Protein AF-D5CQZ8-F1 (afdb_monomer_lite)

Sequence (54 aa):
MANKITNREPYQQAYYPPAPTGFTRYMRTSLVWQGVRFLVINLKILKLMAKSHH

pLDDT: mean 79.53, std 15.15, range [48.28, 97.06]

Radius of gyration: 21.06 Å; chains: 1; bounding box: 55×34×45 Å

Foldseek 3Di:
DDDDPDDDDPPDPPPDDPDQDPVSVCCVPPPVNVVVVVVVVVVVVVVVVVVVVD

Organism: Sideroxydans lithotrophicus (strain ES-1) (NCBI:txid580332)

Structure (mmCIF, N/CA/C/O backbone):
data_AF-D5CQZ8-F1
#
_entry.id   AF-D5CQZ8-F1
#
loop_
_atom_site.group_PDB
_atom_site.id
_atom_site.type_symbol
_atom_site.label_atom_id
_atom_site.label_alt_id
_atom_site.label_comp_id
_atom_site.label_asym_id
_atom_site.label_entity_id
_atom_site.label_seq_id
_atom_site.pdbx_PDB_ins_code
_atom_site.Cartn_x
_atom_site.Cartn_y
_atom_site.Cartn_z
_atom_site.occupancy
_atom_site.B_iso_or_equiv
_atom_site.auth_seq_id
_atom_site.auth_comp_id
_atom_site.auth_asym_id
_atom_site.auth_atom_id
_atom_site.pdbx_PDB_model_num
ATOM 1 N N . MET A 1 1 ? -40.268 19.938 18.497 1.00 48.28 1 MET A N 1
ATOM 2 C CA . MET A 1 1 ? -39.613 18.993 17.565 1.00 48.28 1 MET A CA 1
ATOM 3 C C . MET A 1 1 ? -38.429 19.715 16.937 1.00 48.28 1 MET A C 1
ATOM 5 O O . MET A 1 1 ? -38.645 20.619 16.145 1.00 48.28 1 MET A O 1
ATOM 9 N N . ALA A 1 2 ? -37.201 19.433 17.380 1.00 51.84 2 ALA A N 1
ATOM 10 C CA . ALA A 1 2 ? -36.013 20.144 16.904 1.00 51.84 2 ALA A CA 1
ATOM 11 C C . ALA A 1 2 ? -35.516 19.526 15.587 1.00 51.84 2 ALA A C 1
ATOM 13 O O . ALA A 1 2 ? -35.183 18.343 15.535 1.00 51.84 2 ALA A O 1
ATOM 14 N N . ASN A 1 3 ? -35.507 20.331 14.525 1.00 58.47 3 ASN A N 1
ATOM 15 C CA . ASN A 1 3 ? -35.048 19.959 13.191 1.00 58.47 3 ASN A CA 1
ATOM 16 C C . ASN A 1 3 ? -33.516 19.765 13.204 1.00 58.47 3 ASN A C 1
ATOM 18 O O . ASN A 1 3 ? -32.773 20.710 13.472 1.00 58.47 3 ASN A O 1
ATOM 22 N N . LYS A 1 4 ? -33.035 18.535 12.972 1.00 60.28 4 LYS A N 1
ATOM 23 C CA . LYS A 1 4 ? -31.599 18.218 12.897 1.00 60.28 4 LYS A CA 1
ATOM 24 C C . LYS A 1 4 ? -31.018 18.780 11.597 1.00 60.28 4 LYS A C 1
ATOM 26 O O . LYS A 1 4 ? -31.094 18.135 10.554 1.00 60.28 4 LYS A O 1
ATOM 31 N N . ILE A 1 5 ? -30.376 19.941 11.676 1.00 65.88 5 ILE A N 1
ATOM 32 C CA . ILE A 1 5 ? -29.587 20.494 10.570 1.00 65.88 5 ILE A CA 1
ATOM 33 C C . ILE A 1 5 ? -28.393 19.561 10.322 1.00 65.88 5 ILE A C 1
ATOM 35 O O . ILE A 1 5 ? -27.455 19.495 11.113 1.00 65.88 5 ILE A O 1
ATOM 39 N N . THR A 1 6 ? -28.450 18.789 9.238 1.00 62.47 6 THR A N 1
ATOM 40 C CA . THR A 1 6 ? -27.356 17.929 8.779 1.00 62.47 6 THR A CA 1
ATOM 41 C C . THR A 1 6 ? -26.572 18.689 7.711 1.00 62.47 6 THR A C 1
ATOM 43 O O . THR A 1 6 ? -26.954 18.707 6.546 1.00 62.47 6 THR A O 1
ATOM 46 N N .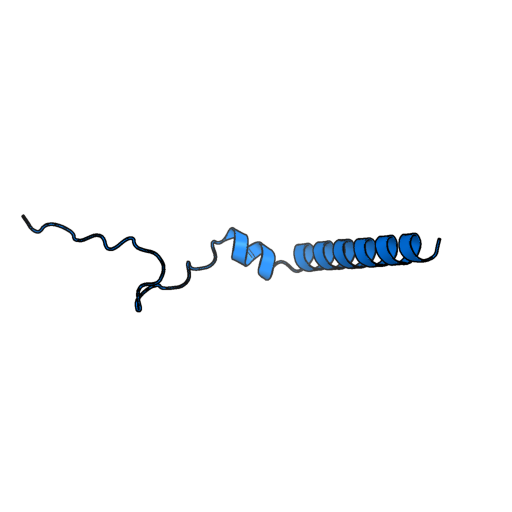 ASN A 1 7 ? -25.482 19.343 8.121 1.00 55.53 7 ASN A N 1
ATOM 47 C CA . ASN A 1 7 ? -24.523 19.978 7.214 1.00 55.53 7 ASN A CA 1
ATOM 48 C C . ASN A 1 7 ? -23.674 18.889 6.533 1.00 55.53 7 ASN A C 1
ATOM 50 O O . ASN A 1 7 ? -22.854 18.245 7.185 1.00 55.53 7 ASN A O 1
ATOM 54 N N . ARG A 1 8 ? -23.915 18.644 5.239 1.00 57.31 8 ARG A N 1
ATOM 55 C CA . ARG A 1 8 ? -23.309 17.568 4.424 1.00 57.31 8 ARG A CA 1
ATOM 56 C C . ARG A 1 8 ? -22.518 18.095 3.219 1.00 57.31 8 ARG A C 1
ATOM 58 O O . ARG A 1 8 ? -22.366 17.382 2.233 1.00 57.31 8 ARG A O 1
ATOM 65 N N . GLU A 1 9 ? -22.022 19.327 3.273 1.00 61.62 9 GLU A N 1
ATOM 66 C CA . GLU A 1 9 ? -21.275 19.901 2.149 1.00 61.62 9 GLU A CA 1
ATOM 67 C C . GLU A 1 9 ? -19.755 19.669 2.288 1.00 61.62 9 GLU A C 1
ATOM 69 O O . GLU A 1 9 ? -19.196 19.903 3.367 1.00 61.62 9 GLU A O 1
ATOM 74 N N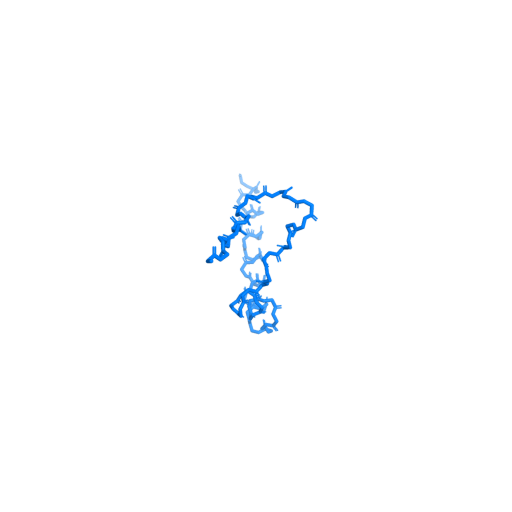 . PRO A 1 10 ? -19.063 19.190 1.233 1.00 59.22 10 PRO A N 1
ATOM 75 C CA . PRO A 1 10 ? -17.604 19.071 1.226 1.00 59.22 10 PRO A CA 1
ATOM 76 C C . PRO A 1 10 ? -16.937 20.457 1.349 1.00 59.22 10 PRO A C 1
ATOM 78 O O . PRO A 1 10 ? -17.457 21.427 0.809 1.00 59.22 10 PRO A O 1
ATOM 81 N N . TYR A 1 11 ? -15.772 20.545 2.009 1.00 56.03 11 TYR A N 1
ATOM 82 C CA . TYR A 1 11 ? -14.921 21.756 2.140 1.00 56.03 11 TYR A CA 1
ATOM 83 C C . TYR A 1 11 ? -15.318 22.832 3.173 1.00 56.03 11 TYR A C 1
ATOM 85 O O . TYR A 1 11 ? -14.730 23.911 3.189 1.00 56.03 11 TYR A O 1
ATOM 93 N N . GLN A 1 12 ? -16.247 22.556 4.090 1.00 68.88 12 GLN A N 1
ATOM 94 C CA . GLN A 1 12 ? -16.481 23.427 5.253 1.00 68.88 12 GLN A CA 1
ATOM 95 C C . GLN A 1 12 ? -15.269 23.439 6.210 1.00 68.88 12 GLN A C 1
ATOM 97 O O . GLN A 1 12 ? -14.532 22.463 6.305 1.00 68.88 12 GLN A O 1
ATOM 102 N N . GLN A 1 13 ? -15.078 24.510 6.986 1.00 63.44 13 GLN A N 1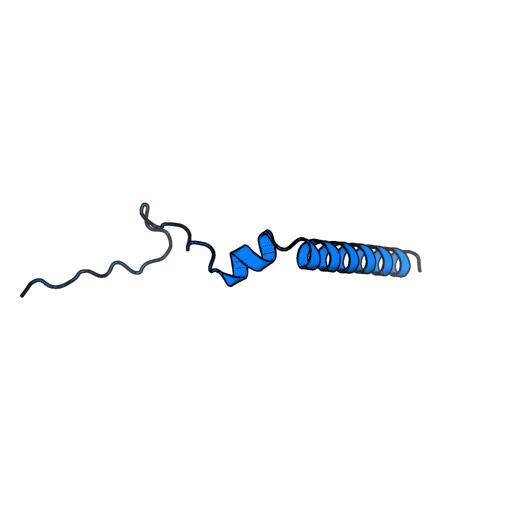
ATOM 103 C CA . GLN A 1 13 ? -13.950 24.649 7.930 1.00 63.44 13 GLN A CA 1
ATOM 104 C C . GLN A 1 13 ? -13.944 23.577 9.046 1.00 63.44 13 GLN A C 1
ATOM 106 O O . GLN A 1 13 ? -12.913 23.314 9.659 1.00 63.44 13 GLN A O 1
ATOM 111 N N . ALA A 1 14 ? -15.086 22.914 9.269 1.00 60.03 14 ALA A N 1
ATOM 112 C CA . ALA A 1 14 ? -15.249 21.760 10.157 1.00 60.03 14 ALA A CA 1
ATOM 113 C C . ALA A 1 14 ? -15.200 20.400 9.423 1.00 60.03 14 ALA A C 1
ATOM 115 O O . ALA A 1 14 ? -15.568 19.375 10.000 1.00 60.03 14 ALA A O 1
ATOM 116 N N . TYR A 1 15 ? -14.788 20.371 8.150 1.00 59.91 15 TYR A N 1
ATOM 117 C CA . TYR A 1 15 ? -14.677 19.152 7.352 1.00 59.91 15 TYR A CA 1
ATOM 118 C C . TYR A 1 15 ? -13.534 18.294 7.893 1.00 59.91 15 TYR A C 1
ATOM 120 O O . TYR A 1 15 ? -12.364 18.452 7.542 1.00 59.91 15 TYR A O 1
ATOM 128 N N . TYR A 1 16 ? -13.889 17.388 8.798 1.00 64.88 16 TYR A N 1
ATOM 129 C CA . TYR A 1 16 ? -12.958 16.410 9.323 1.00 64.88 16 TYR A CA 1
ATOM 130 C C . TYR A 1 16 ? -12.594 15.436 8.195 1.00 64.88 16 TYR A C 1
ATOM 132 O O . TYR A 1 16 ? -13.501 14.933 7.520 1.00 64.88 16 TYR A O 1
ATOM 140 N N . PRO A 1 17 ? -11.300 15.150 7.962 1.00 74.19 17 PRO A N 1
ATOM 141 C CA . PRO A 1 17 ? -10.927 14.140 6.990 1.00 74.19 17 PRO A CA 1
ATOM 142 C C . PRO A 1 17 ? -11.619 12.827 7.369 1.00 74.19 17 PRO A C 1
ATOM 144 O O . PRO A 1 17 ? -11.612 12.458 8.549 1.00 74.19 17 PRO A O 1
ATOM 147 N N . PRO A 1 18 ? -12.234 12.118 6.408 1.00 74.75 18 PRO A N 1
ATOM 148 C CA . PRO A 1 18 ? -12.881 10.853 6.702 1.00 74.75 18 PRO A CA 1
ATOM 149 C C . PRO A 1 18 ? -11.852 9.937 7.359 1.00 74.75 18 PRO A C 1
ATOM 151 O O . PRO A 1 18 ? -10.793 9.657 6.787 1.00 74.75 18 PRO A O 1
ATOM 154 N N . ALA A 1 19 ? -12.145 9.526 8.595 1.00 78.12 19 ALA A N 1
ATOM 155 C CA . ALA A 1 19 ? -11.265 8.646 9.340 1.00 78.12 19 ALA A CA 1
ATOM 156 C C . ALA A 1 19 ? -11.010 7.391 8.491 1.00 78.12 19 ALA A C 1
ATOM 158 O O . ALA A 1 19 ? -11.948 6.857 7.887 1.00 78.12 19 ALA A O 1
ATOM 159 N N . PRO A 1 20 ? -9.752 6.928 8.396 1.00 77.88 20 PRO A N 1
ATOM 160 C CA . PRO A 1 20 ? -9.435 5.769 7.585 1.00 77.88 20 PRO A CA 1
ATOM 161 C C . PRO A 1 20 ? -10.270 4.589 8.072 1.00 77.88 20 PRO A C 1
ATOM 163 O O . PRO A 1 20 ? -10.237 4.226 9.249 1.00 77.88 20 PRO A O 1
ATOM 166 N N . THR A 1 21 ? -11.022 3.987 7.156 1.00 84.06 21 THR A N 1
ATOM 167 C CA . THR A 1 21 ? -11.796 2.782 7.462 1.00 84.06 21 THR A CA 1
ATOM 168 C C . THR A 1 21 ? -10.852 1.653 7.891 1.00 84.06 21 THR A C 1
ATOM 170 O O . THR A 1 21 ? -9.661 1.663 7.557 1.00 84.06 21 THR A O 1
ATOM 173 N N . GLY A 1 22 ? -11.363 0.651 8.615 1.00 83.50 22 GLY A N 1
ATOM 174 C CA . GLY A 1 22 ? -10.549 -0.479 9.090 1.00 83.50 22 GLY A CA 1
ATOM 175 C C . GLY A 1 22 ? -9.751 -1.158 7.969 1.00 83.50 22 GLY A C 1
ATOM 176 O O . GLY A 1 22 ? -8.590 -1.517 8.160 1.00 83.50 22 GLY A O 1
ATOM 177 N N . PHE A 1 23 ? -10.324 -1.213 6.765 1.00 84.56 23 PHE A N 1
ATOM 178 C CA . PHE A 1 23 ? -9.652 -1.694 5.562 1.00 84.56 23 PHE A CA 1
ATOM 179 C C . PHE A 1 23 ? -8.471 -0.805 5.146 1.00 84.56 23 PHE A C 1
ATOM 181 O O . PHE A 1 23 ? -7.362 -1.296 4.934 1.00 84.56 23 PHE A O 1
ATOM 188 N N . THR A 1 24 ? -8.663 0.518 5.102 1.00 85.44 24 THR A N 1
ATOM 189 C CA . THR A 1 24 ? -7.592 1.473 4.776 1.00 85.44 24 THR A CA 1
ATOM 190 C C . THR A 1 24 ? -6.460 1.417 5.802 1.00 85.44 24 THR A C 1
ATOM 192 O O . THR A 1 24 ? -5.295 1.572 5.439 1.00 85.44 24 THR A O 1
ATOM 195 N N . ARG A 1 25 ? -6.782 1.169 7.079 1.00 85.31 25 ARG A N 1
ATOM 196 C CA . ARG A 1 25 ? -5.789 0.966 8.140 1.00 85.31 25 ARG A CA 1
ATOM 197 C C . ARG A 1 25 ? -5.027 -0.345 7.948 1.00 85.31 25 ARG A C 1
ATOM 199 O O . ARG A 1 25 ? -3.803 -0.312 7.977 1.00 85.31 25 ARG A O 1
ATOM 206 N N . TYR A 1 26 ? -5.709 -1.454 7.655 1.00 86.75 26 TYR A N 1
ATOM 207 C CA . TYR A 1 26 ? -5.071 -2.745 7.366 1.00 86.75 26 TYR A CA 1
ATOM 208 C C . TYR A 1 26 ? -4.100 -2.663 6.179 1.00 86.75 26 TYR A C 1
ATOM 210 O O . TYR A 1 26 ? -2.955 -3.104 6.280 1.00 86.75 26 TYR A O 1
ATOM 218 N N . MET A 1 27 ? -4.510 -2.003 5.091 1.00 86.06 27 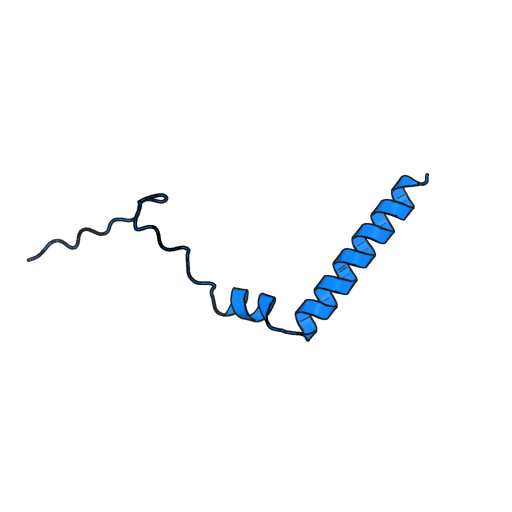MET A N 1
ATOM 219 C CA . MET A 1 27 ? -3.643 -1.748 3.935 1.00 86.06 27 MET A CA 1
ATOM 220 C C . MET A 1 27 ? -2.434 -0.856 4.262 1.00 86.06 27 MET A C 1
ATOM 222 O O . MET A 1 27 ? -1.482 -0.808 3.487 1.00 86.06 27 MET A O 1
ATOM 226 N N . ARG A 1 28 ? -2.465 -0.107 5.369 1.00 84.88 28 ARG A N 1
ATOM 227 C CA . ARG A 1 28 ? -1.340 0.719 5.823 1.00 84.88 28 ARG A CA 1
ATOM 228 C C . ARG A 1 28 ? -0.451 -0.010 6.828 1.00 84.88 28 ARG A C 1
ATOM 230 O O . ARG A 1 28 ? 0.748 0.22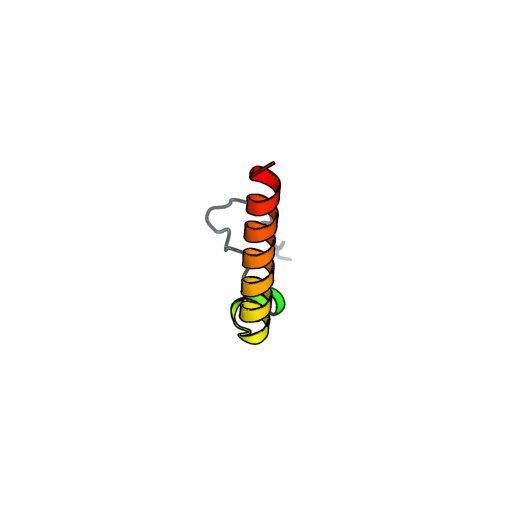6 6.818 1.00 84.88 28 ARG A O 1
ATOM 237 N N . THR A 1 29 ? -0.989 -0.896 7.665 1.00 87.25 29 THR A N 1
ATOM 238 C CA . THR A 1 29 ? -0.244 -1.518 8.777 1.00 87.25 29 THR A CA 1
ATOM 239 C C . THR A 1 29 ? 0.227 -2.946 8.513 1.00 87.25 29 THR A C 1
ATOM 241 O O . THR A 1 29 ? 1.151 -3.402 9.175 1.00 87.25 29 THR A O 1
ATOM 244 N N . SER A 1 30 ? -0.398 -3.682 7.591 1.00 91.62 30 SER A N 1
ATOM 245 C CA . SER A 1 30 ? -0.045 -5.083 7.335 1.00 91.62 30 SER A CA 1
ATOM 246 C C . SER A 1 30 ? 1.325 -5.198 6.658 1.00 91.62 30 SER A C 1
ATOM 248 O O . SER A 1 30 ? 1.483 -4.784 5.510 1.00 91.62 30 SER A O 1
ATOM 250 N N . LEU A 1 31 ? 2.302 -5.802 7.343 1.00 89.62 31 LEU A N 1
ATOM 251 C CA . LEU A 1 31 ? 3.651 -6.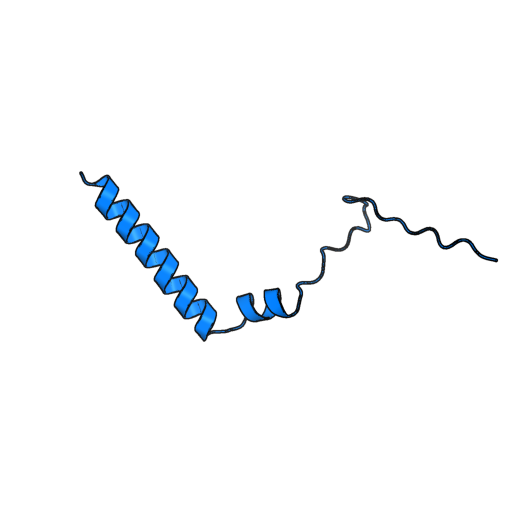043 6.808 1.00 89.62 31 LEU A CA 1
ATOM 252 C C . LEU A 1 31 ? 3.634 -6.945 5.568 1.00 89.62 31 LEU A C 1
ATOM 254 O O . LEU A 1 31 ? 4.359 -6.691 4.609 1.00 89.62 31 LEU A O 1
ATOM 258 N N . VAL A 1 32 ? 2.755 -7.953 5.549 1.00 91.75 32 VAL A N 1
ATOM 259 C CA . VAL A 1 32 ? 2.575 -8.838 4.386 1.00 91.75 32 VAL A CA 1
ATOM 260 C C . VAL A 1 32 ? 2.109 -8.028 3.177 1.00 91.75 32 VAL A C 1
ATOM 262 O O . VAL A 1 32 ? 2.669 -8.138 2.088 1.00 91.75 32 VAL A O 1
ATOM 265 N N . TRP A 1 33 ? 1.121 -7.152 3.372 1.00 90.25 33 TRP A N 1
ATOM 266 C CA . TRP A 1 33 ? 0.610 -6.303 2.299 1.00 90.25 33 TRP A CA 1
ATOM 267 C C . TRP A 1 33 ? 1.620 -5.236 1.855 1.00 90.25 33 TRP A C 1
ATOM 269 O O . TRP A 1 33 ? 1.745 -4.966 0.659 1.00 90.25 33 TRP A O 1
ATOM 279 N N . GLN A 1 34 ? 2.384 -4.662 2.789 1.00 89.69 34 GLN A N 1
ATOM 280 C CA . GLN A 1 34 ? 3.487 -3.754 2.469 1.00 89.69 34 GLN A CA 1
ATOM 281 C C . GLN A 1 34 ? 4.554 -4.454 1.610 1.00 89.69 34 GLN A C 1
ATOM 283 O O . GLN A 1 34 ? 4.989 -3.879 0.612 1.00 89.69 34 GLN A O 1
ATOM 288 N N . GLY A 1 35 ? 4.905 -5.707 1.924 1.00 94.81 35 GLY A N 1
ATOM 289 C CA . GLY A 1 35 ? 5.832 -6.520 1.131 1.00 94.81 35 GLY A CA 1
ATOM 290 C C . GLY A 1 35 ? 5.327 -6.788 -0.289 1.00 94.81 35 GLY A C 1
ATOM 291 O O . GLY A 1 35 ? 6.043 -6.544 -1.261 1.00 94.81 35 GLY A O 1
ATOM 292 N N . VAL A 1 36 ? 4.061 -7.194 -0.437 1.00 95.31 36 VAL A N 1
ATOM 293 C CA . VAL A 1 36 ? 3.433 -7.381 -1.759 1.00 95.31 36 VAL A CA 1
ATOM 294 C C . VAL A 1 36 ? 3.443 -6.077 -2.563 1.00 95.31 36 VAL A C 1
ATOM 296 O O . VAL A 1 36 ? 3.831 -6.070 -3.732 1.00 95.31 36 VAL A O 1
ATOM 299 N N . ARG A 1 37 ? 3.068 -4.948 -1.946 1.00 93.62 37 ARG A N 1
ATOM 300 C CA . ARG A 1 37 ? 3.068 -3.634 -2.606 1.00 93.62 37 ARG A CA 1
ATOM 301 C C . ARG A 1 37 ? 4.473 -3.216 -3.045 1.00 93.62 37 ARG A C 1
ATOM 303 O O . ARG A 1 37 ? 4.619 -2.691 -4.149 1.00 93.62 37 ARG A O 1
ATOM 310 N N . PHE A 1 38 ? 5.489 -3.463 -2.219 1.00 95.31 38 PHE A N 1
ATOM 311 C CA . PHE A 1 38 ? 6.885 -3.201 -2.564 1.00 95.31 38 PHE A CA 1
ATOM 312 C C . PHE A 1 38 ? 7.305 -3.997 -3.805 1.00 95.31 38 PHE A C 1
ATOM 314 O O . PHE A 1 38 ? 7.803 -3.408 -4.764 1.00 95.31 38 PHE A O 1
ATOM 321 N N . LEU A 1 39 ? 7.029 -5.304 -3.841 1.00 97.00 39 LEU A N 1
ATOM 322 C CA . LEU A 1 39 ? 7.356 -6.150 -4.992 1.00 97.00 39 LEU A CA 1
ATOM 323 C C . LEU A 1 39 ? 6.659 -5.673 -6.273 1.00 97.00 39 LEU A C 1
ATOM 325 O O . LEU A 1 39 ? 7.311 -5.487 -7.297 1.00 97.00 39 LEU A O 1
ATOM 329 N N . VAL A 1 40 ? 5.350 -5.406 -6.220 1.00 96.94 40 VAL A N 1
ATOM 330 C CA . VAL A 1 40 ? 4.573 -4.966 -7.393 1.00 96.94 40 VAL A CA 1
ATOM 331 C C . VAL A 1 40 ? 5.092 -3.644 -7.964 1.00 96.94 40 VAL A C 1
ATOM 333 O O . VAL A 1 40 ? 5.188 -3.501 -9.185 1.00 96.94 40 VAL A O 1
ATOM 336 N N . ILE A 1 41 ? 5.424 -2.673 -7.108 1.00 96.31 41 ILE A N 1
ATOM 337 C CA . ILE A 1 41 ? 5.954 -1.376 -7.548 1.00 96.31 41 ILE A CA 1
ATOM 338 C C . ILE A 1 41 ? 7.318 -1.556 -8.218 1.00 96.31 41 ILE A C 1
ATOM 340 O O . ILE A 1 41 ? 7.508 -1.072 -9.333 1.00 96.31 41 ILE A O 1
ATOM 344 N N . ASN A 1 42 ? 8.233 -2.296 -7.589 1.00 96.25 42 ASN A N 1
ATOM 345 C CA . ASN A 1 42 ? 9.557 -2.549 -8.156 1.00 96.25 42 ASN A CA 1
ATOM 346 C C . ASN A 1 42 ? 9.465 -3.271 -9.506 1.00 96.25 42 ASN A C 1
ATOM 348 O O . ASN A 1 42 ? 10.094 -2.846 -10.471 1.00 96.25 42 ASN A O 1
ATOM 352 N N . LEU A 1 43 ? 8.609 -4.291 -9.626 1.00 97.06 43 LEU A N 1
ATOM 353 C CA . LEU A 1 43 ? 8.386 -4.991 -10.894 1.00 97.06 43 LEU A CA 1
ATOM 354 C C . LEU A 1 43 ? 7.821 -4.073 -11.985 1.00 97.06 43 LEU A C 1
ATOM 356 O O . LEU A 1 43 ? 8.220 -4.176 -13.144 1.00 97.06 43 LEU A O 1
ATOM 360 N N . LYS A 1 44 ? 6.904 -3.159 -11.644 1.00 95.69 44 LYS A N 1
ATOM 361 C CA . LYS A 1 44 ? 6.360 -2.183 -12.603 1.00 95.69 44 LYS A CA 1
ATOM 362 C C . LYS A 1 44 ? 7.429 -1.209 -13.092 1.00 95.69 44 LYS A C 1
ATOM 364 O O . LYS A 1 44 ? 7.477 -0.953 -14.292 1.00 95.69 44 LYS A O 1
ATOM 369 N N . ILE A 1 45 ? 8.274 -0.701 -12.195 1.00 95.38 45 ILE A N 1
ATOM 370 C CA . ILE A 1 45 ? 9.376 0.202 -12.554 1.00 95.38 45 ILE A CA 1
ATOM 371 C C . ILE A 1 45 ? 10.388 -0.534 -13.433 1.00 95.38 45 ILE A C 1
ATOM 373 O O . ILE A 1 45 ? 10.723 -0.043 -14.504 1.00 95.38 45 ILE A O 1
ATOM 377 N N . LEU A 1 46 ? 10.799 -1.747 -13.052 1.00 95.25 46 LEU A N 1
ATOM 378 C CA . LEU A 1 46 ? 11.702 -2.576 -13.857 1.00 95.25 46 LEU A CA 1
ATOM 379 C C . LEU A 1 46 ? 11.132 -2.851 -15.254 1.00 95.25 46 LEU A C 1
ATOM 381 O O . LEU A 1 46 ? 11.827 -2.671 -16.250 1.00 95.25 46 LEU A O 1
ATOM 385 N N . LYS A 1 47 ? 9.848 -3.220 -15.347 1.00 94.62 47 LYS A N 1
ATOM 386 C CA . LYS A 1 47 ? 9.162 -3.431 -16.630 1.00 94.62 47 LYS A CA 1
ATOM 387 C C . LYS A 1 47 ? 9.108 -2.158 -17.478 1.00 94.62 47 LYS A C 1
ATOM 389 O O . LYS A 1 47 ? 9.243 -2.246 -18.695 1.00 94.62 47 LYS A O 1
ATOM 394 N N . LEU A 1 48 ? 8.876 -0.999 -16.860 1.00 95.12 48 LEU A N 1
ATOM 395 C CA . LEU A 1 48 ? 8.863 0.292 -17.549 1.00 95.12 48 LEU A CA 1
ATOM 396 C C . LEU A 1 48 ? 10.255 0.635 -18.094 1.00 95.12 48 LEU A C 1
ATOM 398 O O . LEU A 1 48 ? 10.374 0.948 -19.273 1.00 95.12 48 LEU A O 1
ATOM 402 N N . MET A 1 49 ? 11.297 0.509 -17.269 1.00 92.94 49 MET A N 1
ATOM 403 C CA . MET A 1 49 ? 12.681 0.770 -17.678 1.00 92.94 49 MET A CA 1
ATOM 404 C C . MET A 1 49 ? 13.130 -0.171 -18.800 1.00 92.94 49 MET A C 1
ATOM 406 O O . MET A 1 49 ? 13.690 0.286 -19.790 1.00 92.94 49 MET A O 1
ATOM 410 N N . ALA A 1 50 ? 12.805 -1.465 -18.702 1.00 91.50 50 ALA A N 1
ATOM 411 C CA . ALA A 1 50 ? 13.109 -2.447 -19.743 1.00 91.50 50 ALA A CA 1
ATOM 412 C C . ALA A 1 50 ? 12.423 -2.129 -21.082 1.00 91.50 50 ALA A C 1
ATOM 414 O O . ALA A 1 50 ? 12.998 -2.364 -22.139 1.00 91.50 50 ALA A O 1
ATOM 415 N N . LYS A 1 51 ? 11.202 -1.581 -21.049 1.00 86.62 51 LYS A N 1
ATOM 416 C CA . LYS A 1 51 ? 10.486 -1.138 -22.255 1.00 86.62 51 LYS A CA 1
ATOM 417 C C . LYS A 1 51 ? 11.011 0.173 -22.829 1.00 86.62 51 LYS A C 1
ATOM 419 O O . LYS A 1 51 ? 10.820 0.402 -24.010 1.00 86.62 51 LYS A O 1
ATOM 424 N N . SER A 1 52 ? 11.621 1.022 -22.008 1.00 79.12 52 SER A N 1
ATOM 425 C CA . SER A 1 52 ? 12.132 2.325 -22.443 1.00 79.12 52 SER A CA 1
ATOM 426 C C . SER A 1 52 ? 13.482 2.243 -23.164 1.00 79.12 52 SER A C 1
ATOM 428 O O . SER A 1 52 ? 13.908 3.239 -23.737 1.00 79.12 52 SER A O 1
ATOM 430 N N . HIS A 1 53 ? 14.174 1.103 -23.089 1.00 70.56 53 HIS A N 1
ATOM 431 C CA . HIS A 1 53 ? 15.508 0.887 -23.663 1.00 70.56 53 HIS A CA 1
ATOM 432 C C . HIS A 1 53 ? 15.484 0.240 -25.068 1.00 70.56 53 HIS A C 1
ATOM 434 O O . HIS A 1 53 ? 16.527 -0.214 -25.540 1.00 70.56 53 HIS A O 1
ATOM 440 N N . HIS A 1 54 ? 14.313 0.167 -25.710 1.00 55.50 54 HIS A N 1
ATOM 441 C CA . HIS A 1 54 ? 14.111 -0.279 -27.094 1.00 55.50 54 HIS A CA 1
ATOM 442 C C . HIS A 1 54 ? 13.346 0.782 -27.881 1.00 55.50 54 HIS A C 1
ATOM 444 O O . HIS A 1 54 ? 12.389 1.344 -27.301 1.00 55.50 54 HIS A O 1
#

Secondary structure (DSSP, 8-state):
---------TT-TT-PPPPPPHHHHHHHH-HHHHHHHHHHHHHHHHHHHHHHT-